Protein AF-A0A2V8RBG7-F1 (afdb_monomer_lite)

Secondary structure (DSSP, 8-state):
-GGGT--PPP-----HHHHHHHHHTTSSPPTTHHHHHHHHHHHHHHHHT-BTT-SSSB-

Sequence (59 aa):
MTQAGLPVPPGLIVTTEACNAFYANGKQFPEGMWEQVTEALHELEAKVGKGF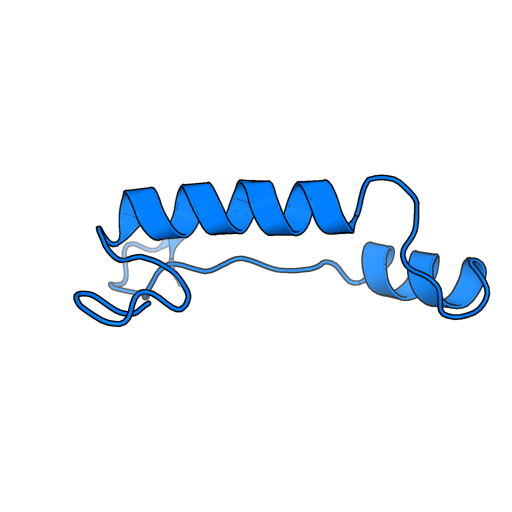GDAKNPL

Radius of gyration: 14.42 Å; chains: 1; bounding box: 25×31×35 Å

Foldseek 3Di:
DVVVVPPDQDDDDDDVVQVVVCVVVVNHGDPCRVVVVVVRQVVSCVVVVADDPDPVGHD

Structure (mmCIF, N/CA/C/O backbone):
data_AF-A0A2V8RBG7-F1
#
_entry.id   AF-A0A2V8RBG7-F1
#
loop_
_atom_site.group_PDB
_atom_site.id
_atom_site.type_symbol
_atom_site.label_atom_id
_atom_site.label_alt_id
_atom_site.label_comp_id
_atom_site.label_asym_id
_atom_site.label_entity_id
_atom_site.label_seq_id
_atom_site.pdbx_PDB_ins_code
_atom_site.Cartn_x
_atom_site.Cartn_y
_atom_site.Cartn_z
_atom_site.occupancy
_atom_site.B_iso_or_equiv
_atom_site.auth_seq_id
_atom_site.auth_comp_id
_atom_site.auth_asym_id
_atom_site.auth_atom_id
_atom_site.pdbx_PDB_model_num
ATOM 1 N N . MET A 1 1 ? 4.223 -13.767 12.378 1.00 83.00 1 MET A N 1
ATOM 2 C CA . MET A 1 1 ? 3.678 -12.975 13.504 1.00 83.00 1 MET A CA 1
ATOM 3 C C . MET A 1 1 ? 2.155 -12.947 13.457 1.00 83.00 1 MET A C 1
ATOM 5 O O . MET A 1 1 ? 1.554 -13.540 14.337 1.00 83.00 1 MET A O 1
ATOM 9 N N . THR A 1 2 ? 1.534 -12.404 12.406 1.00 87.12 2 THR A N 1
ATOM 10 C CA . THR A 1 2 ? 0.064 -12.383 12.240 1.00 87.12 2 THR A CA 1
ATOM 11 C C . THR A 1 2 ? -0.574 -13.780 12.262 1.00 87.12 2 THR A C 1
ATOM 13 O O . THR A 1 2 ? -1.516 -14.011 13.005 1.00 87.12 2 THR A O 1
ATOM 16 N N . GLN A 1 3 ? 0.003 -14.755 11.543 1.00 90.81 3 GLN A N 1
ATOM 17 C CA . GLN A 1 3 ? -0.489 -16.148 11.527 1.00 90.81 3 GLN A CA 1
ATOM 18 C C . GLN A 1 3 ? -0.372 -16.871 12.879 1.00 90.81 3 GLN A C 1
ATOM 20 O O . GLN A 1 3 ? -1.056 -17.856 13.117 1.00 90.81 3 GLN A O 1
ATOM 25 N N . ALA A 1 4 ? 0.490 -16.381 13.776 1.00 93.19 4 ALA A N 1
ATOM 26 C CA . ALA A 1 4 ? 0.651 -16.939 15.116 1.00 93.19 4 ALA A CA 1
ATOM 27 C C . ALA A 1 4 ? -0.372 -16.365 16.120 1.00 93.19 4 ALA A C 1
ATOM 29 O O . ALA A 1 4 ? -0.257 -16.623 17.313 1.00 93.19 4 ALA A O 1
ATOM 30 N N . GLY A 1 5 ? -1.335 -15.553 15.660 1.00 90.94 5 GLY A N 1
ATOM 31 C CA . GLY A 1 5 ? -2.375 -14.955 16.503 1.00 90.94 5 GLY A CA 1
ATOM 32 C C . GLY A 1 5 ? -1.903 -13.780 17.364 1.00 90.94 5 GLY A C 1
ATOM 33 O O . GLY A 1 5 ? -2.641 -13.324 18.232 1.00 90.94 5 GLY A O 1
ATOM 34 N N . LEU A 1 6 ? -0.685 -13.277 17.143 1.00 92.81 6 LEU A N 1
ATOM 35 C CA . LEU A 1 6 ? -0.210 -12.075 17.826 1.00 92.81 6 LEU A CA 1
ATOM 36 C C . LEU A 1 6 ? -1.005 -10.849 17.343 1.00 92.81 6 LEU A C 1
ATOM 38 O O . LEU A 1 6 ? -1.321 -10.777 16.151 1.00 92.81 6 LEU A O 1
ATOM 42 N N . PRO A 1 7 ? -1.286 -9.870 18.223 1.00 91.56 7 PRO A N 1
ATOM 43 C CA . PRO A 1 7 ? -2.049 -8.669 17.888 1.00 91.56 7 PRO A CA 1
ATOM 44 C C . PRO A 1 7 ? -1.198 -7.698 17.056 1.00 91.56 7 PRO A C 1
ATOM 46 O O . PRO A 1 7 ? -0.732 -6.667 17.535 1.00 91.56 7 PRO A O 1
ATOM 49 N N . VAL A 1 8 ? -0.950 -8.064 15.802 1.00 93.25 8 VAL A N 1
ATOM 50 C CA . VAL A 1 8 ? -0.211 -7.254 14.836 1.00 93.25 8 VAL A CA 1
ATOM 51 C C . VAL A 1 8 ? -1.213 -6.389 14.073 1.00 93.25 8 VAL A C 1
ATOM 53 O O . VAL A 1 8 ? -2.182 -6.940 13.543 1.00 93.25 8 VAL A O 1
ATOM 56 N N . PRO A 1 9 ? -0.998 -5.065 13.979 1.00 92.06 9 PRO A N 1
ATOM 57 C CA . PRO A 1 9 ? -1.810 -4.213 13.123 1.00 92.06 9 PRO A CA 1
ATOM 58 C C . PRO A 1 9 ? -1.847 -4.755 11.684 1.00 92.06 9 PRO A C 1
ATOM 60 O O . PRO A 1 9 ? -0.813 -5.203 11.177 1.00 92.06 9 PRO A O 1
ATOM 63 N N . PRO A 1 10 ? -3.015 -4.757 11.022 1.00 93.50 10 PRO A N 1
ATOM 64 C CA . PRO A 1 10 ? -3.111 -5.222 9.648 1.00 93.50 10 PRO A CA 1
ATOM 65 C C . PRO A 1 10 ? -2.320 -4.302 8.707 1.00 93.50 10 PRO A C 1
ATOM 67 O O . PRO A 1 10 ? -2.081 -3.132 9.000 1.00 93.50 10 PRO A O 1
ATOM 70 N N . GLY A 1 11 ? -1.917 -4.846 7.564 1.00 94.69 11 GLY A N 1
ATOM 71 C CA . GLY A 1 11 ? -1.191 -4.128 6.524 1.00 94.69 11 GLY A CA 1
ATOM 72 C C . GLY A 1 11 ? -1.165 -4.935 5.232 1.00 94.69 11 GLY A C 1
ATOM 73 O O . GLY A 1 11 ? -1.727 -6.031 5.166 1.00 94.69 11 GLY A O 1
ATOM 74 N N . LEU A 1 12 ? -0.490 -4.398 4.222 1.00 95.81 12 LEU A N 1
ATOM 75 C CA . LEU A 1 12 ? -0.279 -5.042 2.927 1.00 95.81 12 LEU A CA 1
ATOM 76 C C . LEU A 1 12 ? 1.219 -5.119 2.615 1.00 95.81 12 LEU A C 1
ATOM 78 O O . LEU A 1 12 ? 2.017 -4.359 3.164 1.00 95.81 12 LEU A O 1
ATOM 82 N N . ILE A 1 13 ? 1.604 -6.049 1.744 1.00 96.75 13 ILE A N 1
ATOM 83 C CA . ILE A 1 13 ? 2.993 -6.256 1.324 1.00 96.75 13 ILE A CA 1
ATOM 84 C C . ILE A 1 13 ? 3.037 -6.166 -0.197 1.00 96.75 13 ILE A C 1
ATOM 86 O O . ILE A 1 13 ? 2.382 -6.946 -0.881 1.00 96.75 13 ILE A O 1
ATOM 90 N N . VAL A 1 14 ? 3.842 -5.242 -0.721 1.00 97.19 14 VAL A N 1
ATOM 91 C CA . VAL A 1 14 ? 4.202 -5.215 -2.142 1.00 97.19 14 VAL A CA 1
ATOM 92 C C . VAL A 1 14 ? 5.390 -6.152 -2.335 1.00 97.19 14 VAL A C 1
ATOM 94 O O . VAL A 1 14 ? 6.401 -6.026 -1.642 1.00 97.19 14 VAL A O 1
ATOM 97 N N . THR A 1 15 ? 5.255 -7.127 -3.230 1.00 97.56 15 THR A N 1
ATOM 98 C CA . THR A 1 15 ? 6.250 -8.193 -3.374 1.00 97.56 15 THR A CA 1
ATOM 99 C C . THR A 1 15 ? 7.525 -7.712 -4.072 1.00 97.56 15 THR A C 1
ATOM 101 O O . THR A 1 15 ? 7.564 -6.66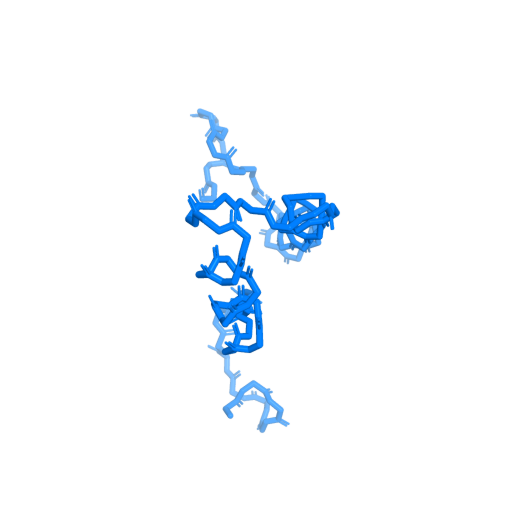0 -4.717 1.00 97.56 15 THR A O 1
ATOM 104 N N . THR A 1 16 ? 8.597 -8.501 -3.984 1.00 97.56 16 THR A N 1
ATOM 105 C CA . THR A 1 16 ? 9.840 -8.209 -4.710 1.00 97.56 16 THR A CA 1
ATOM 106 C C . THR A 1 16 ? 9.686 -8.373 -6.223 1.00 97.56 16 THR A C 1
ATOM 108 O O . THR A 1 16 ? 10.363 -7.682 -6.982 1.00 97.56 16 THR A O 1
ATOM 111 N N . GLU A 1 17 ? 8.770 -9.223 -6.689 1.00 97.56 17 GLU A N 1
ATOM 112 C CA . GLU A 1 17 ? 8.437 -9.360 -8.110 1.00 97.56 17 GLU A CA 1
ATOM 113 C C . GLU A 1 17 ? 7.827 -8.074 -8.668 1.00 97.56 17 GLU A C 1
ATOM 115 O O . GLU A 1 17 ? 8.193 -7.664 -9.768 1.00 97.56 17 GLU A O 1
ATOM 120 N N . ALA A 1 18 ? 6.971 -7.390 -7.899 1.00 96.69 18 ALA A N 1
ATOM 121 C CA . ALA A 1 18 ? 6.434 -6.089 -8.295 1.00 96.69 18 ALA A CA 1
ATOM 122 C C . ALA A 1 18 ? 7.550 -5.038 -8.453 1.00 96.69 18 ALA A C 1
ATOM 124 O O . ALA A 1 18 ? 7.529 -4.242 -9.393 1.00 96.69 18 ALA A O 1
ATOM 125 N N . CYS A 1 19 ? 8.571 -5.076 -7.589 1.00 97.06 19 CYS A N 1
ATOM 126 C CA . CYS A 1 19 ? 9.764 -4.236 -7.725 1.00 97.06 19 CYS A CA 1
ATOM 127 C C . CYS A 1 19 ? 10.549 -4.561 -9.008 1.00 97.06 19 CYS A C 1
ATOM 129 O O . CYS A 1 19 ? 10.880 -3.660 -9.781 1.00 97.06 19 CYS A O 1
ATOM 131 N N . ASN A 1 20 ? 10.796 -5.845 -9.285 1.00 98.06 20 ASN A N 1
ATOM 132 C CA . ASN A 1 20 ? 11.474 -6.267 -10.514 1.00 98.06 20 ASN A CA 1
ATOM 133 C C . ASN A 1 20 ? 10.698 -5.827 -11.766 1.00 98.06 20 ASN A C 1
ATOM 135 O O . ASN A 1 20 ? 11.295 -5.307 -12.709 1.00 98.06 20 ASN A O 1
ATOM 139 N N . ALA A 1 21 ? 9.371 -5.976 -11.753 1.00 97.38 21 ALA A N 1
ATOM 140 C CA . ALA A 1 21 ? 8.495 -5.556 -12.840 1.00 97.38 21 ALA A CA 1
ATOM 141 C C . ALA A 1 21 ? 8.526 -4.034 -13.059 1.00 97.38 21 ALA A C 1
ATOM 143 O O . ALA A 1 21 ? 8.593 -3.589 -14.202 1.00 97.38 21 ALA A O 1
ATOM 144 N N . PHE A 1 22 ? 8.571 -3.231 -11.991 1.00 98.06 22 PHE A N 1
ATOM 145 C CA . PHE A 1 22 ? 8.727 -1.776 -12.085 1.00 98.06 22 PHE A CA 1
ATOM 146 C C . PHE A 1 22 ? 10.021 -1.370 -12.806 1.00 98.06 22 PHE A C 1
ATOM 148 O O . PHE A 1 22 ? 10.006 -0.510 -13.689 1.00 98.06 22 PHE A O 1
ATOM 155 N N . TYR A 1 23 ? 11.150 -2.001 -12.471 1.00 98.25 23 TYR A N 1
ATOM 156 C CA . TYR A 1 23 ? 12.424 -1.724 -13.141 1.00 98.25 23 TYR A CA 1
ATOM 157 C C . TYR A 1 23 ? 12.442 -2.211 -14.592 1.00 98.25 23 TYR A C 1
ATOM 159 O O . TYR A 1 23 ? 12.921 -1.483 -15.463 1.00 98.25 23 TYR A O 1
ATOM 167 N N . ALA A 1 24 ? 11.891 -3.398 -14.864 1.00 97.62 24 ALA A N 1
ATOM 168 C CA . ALA A 1 24 ? 11.748 -3.921 -16.223 1.00 97.62 24 ALA A CA 1
ATOM 169 C C . ALA A 1 24 ? 10.851 -3.029 -17.099 1.00 97.62 24 ALA A C 1
ATOM 171 O O . ALA A 1 24 ? 11.113 -2.881 -18.289 1.00 97.62 24 ALA A O 1
ATOM 172 N N . ASN A 1 25 ? 9.855 -2.372 -16.499 1.00 97.50 25 ASN A N 1
ATOM 173 C CA . ASN A 1 25 ? 8.954 -1.431 -17.160 1.00 97.50 25 ASN A CA 1
ATOM 174 C C . ASN A 1 25 ? 9.498 0.015 -17.191 1.00 97.50 25 ASN A C 1
ATOM 176 O O . ASN A 1 25 ? 8.743 0.980 -17.252 1.00 97.50 25 ASN A O 1
ATOM 180 N N . GLY A 1 26 ? 10.819 0.204 -17.088 1.00 97.31 26 GLY A N 1
ATOM 181 C CA . GLY A 1 26 ? 11.430 1.532 -17.208 1.00 97.31 26 GLY A CA 1
ATOM 182 C C . GLY A 1 26 ? 11.132 2.473 -16.036 1.00 97.31 26 GLY A C 1
ATOM 183 O O . GLY 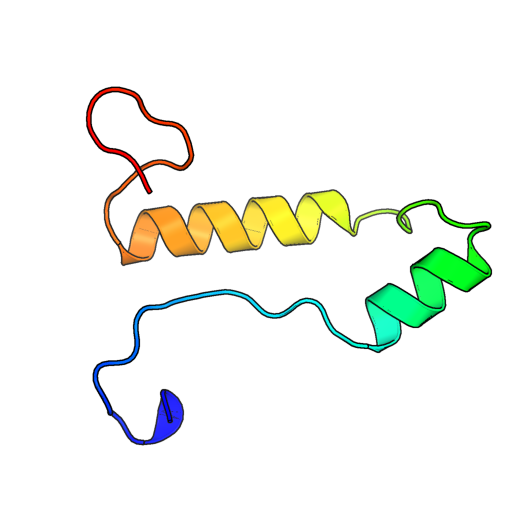A 1 26 ? 11.042 3.683 -16.234 1.00 97.31 26 GLY A O 1
ATOM 184 N N . LYS A 1 27 ? 11.008 1.931 -14.817 1.00 96.81 27 LYS A N 1
ATOM 185 C CA . LYS A 1 27 ? 10.610 2.660 -13.597 1.00 96.81 27 LYS A CA 1
ATOM 186 C C . LYS A 1 27 ? 9.190 3.221 -13.674 1.00 96.81 27 LYS A C 1
ATOM 188 O O . LYS A 1 27 ? 8.913 4.314 -13.180 1.00 96.81 27 LYS A O 1
ATOM 193 N N . GLN A 1 28 ? 8.298 2.460 -14.291 1.00 97.31 28 GLN A N 1
ATOM 194 C CA . GLN A 1 28 ? 6.866 2.721 -14.299 1.00 97.31 28 GLN A CA 1
ATOM 195 C C . GLN A 1 28 ? 6.149 1.543 -13.662 1.00 97.31 28 GLN A C 1
ATOM 197 O O . GLN A 1 28 ? 6.594 0.399 -13.774 1.00 97.31 28 GLN A O 1
ATOM 202 N N . PHE A 1 29 ? 5.041 1.806 -12.975 1.00 96.00 29 PHE A N 1
ATOM 203 C CA . PHE A 1 29 ? 4.254 0.716 -12.418 1.00 96.00 29 PHE A CA 1
ATOM 204 C C . PHE A 1 29 ? 3.740 -0.182 -13.545 1.00 96.00 29 PHE A C 1
ATOM 206 O O . PHE A 1 29 ? 3.298 0.337 -14.573 1.00 96.00 29 PHE A O 1
ATOM 213 N N . PRO A 1 30 ? 3.851 -1.514 -13.400 1.00 94.75 30 PRO A N 1
ATOM 214 C CA . PRO A 1 30 ? 3.237 -2.418 -14.354 1.00 94.75 30 PRO A CA 1
ATOM 215 C C . PRO A 1 30 ? 1.714 -2.259 -14.297 1.00 94.75 30 PRO A C 1
ATOM 217 O O . PRO A 1 30 ? 1.156 -1.835 -13.282 1.00 94.75 30 PRO A O 1
ATOM 220 N N . GLU A 1 31 ? 1.051 -2.590 -15.399 1.00 95.69 31 GLU A N 1
ATOM 221 C CA . GLU A 1 31 ? -0.406 -2.525 -15.510 1.00 95.69 31 GLU A CA 1
ATOM 222 C C . GLU A 1 31 ? -1.082 -3.305 -14.370 1.00 95.69 31 GLU A C 1
ATOM 224 O O . GLU A 1 31 ? -0.654 -4.409 -14.020 1.00 95.69 31 GLU A O 1
ATOM 229 N N . GLY A 1 32 ? -2.113 -2.722 -13.754 1.00 95.50 32 GLY A N 1
ATOM 230 C CA . GLY A 1 32 ? -2.855 -3.362 -12.666 1.00 95.50 32 GLY A CA 1
ATOM 231 C C . GLY A 1 32 ? -2.183 -3.291 -11.289 1.00 95.50 32 GLY A C 1
ATOM 232 O O . GLY A 1 32 ? -2.759 -3.767 -10.309 1.00 95.50 32 GLY A O 1
ATOM 233 N N . MET A 1 33 ? -0.956 -2.768 -11.174 1.00 95.94 33 MET A N 1
ATOM 234 C CA . MET A 1 33 ? -0.246 -2.728 -9.888 1.00 95.94 33 MET A CA 1
ATOM 235 C C . MET A 1 33 ? -0.860 -1.724 -8.920 1.00 95.94 33 MET A C 1
ATOM 237 O O . MET A 1 33 ? -0.986 -2.015 -7.731 1.00 95.94 33 MET A O 1
ATOM 241 N N . TRP A 1 34 ? -1.255 -0.554 -9.420 1.00 96.69 34 TRP A N 1
ATOM 242 C CA . TRP A 1 34 ? -1.860 0.467 -8.574 1.00 96.69 34 TRP A CA 1
ATOM 243 C C . TRP A 1 34 ? -3.253 0.042 -8.108 1.00 96.69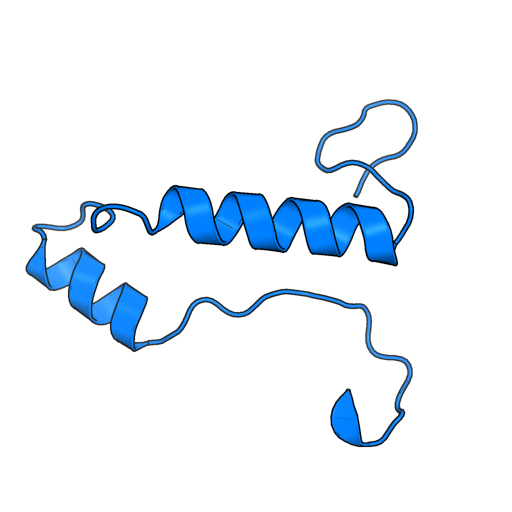 34 TRP A C 1
ATOM 245 O O . TRP A 1 34 ? -3.591 0.209 -6.939 1.00 96.69 34 TRP A O 1
ATOM 255 N N . GLU A 1 35 ? -4.013 -0.597 -8.992 1.00 97.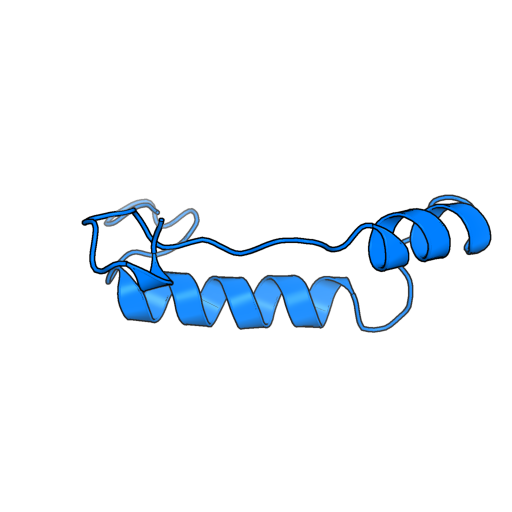88 35 GLU A N 1
ATOM 256 C CA . GLU A 1 35 ? -5.329 -1.161 -8.721 1.00 97.88 35 GLU A CA 1
ATOM 257 C C . GLU A 1 35 ? -5.255 -2.170 -7.566 1.00 97.88 35 GLU A C 1
ATOM 259 O O . GLU A 1 35 ? -5.960 -2.007 -6.571 1.00 97.88 35 GLU A O 1
ATOM 264 N N . GLN A 1 36 ? -4.307 -3.115 -7.613 1.00 97.88 36 GLN A N 1
ATOM 265 C CA . GLN A 1 36 ? -4.071 -4.073 -6.522 1.00 97.88 36 GLN A CA 1
ATOM 266 C C . GLN A 1 36 ? -3.736 -3.393 -5.186 1.00 97.88 36 GLN A C 1
ATOM 268 O O . GLN A 1 36 ? -4.204 -3.828 -4.132 1.00 97.88 36 GLN A O 1
ATOM 273 N N . VAL A 1 37 ? -2.935 -2.320 -5.203 1.00 97.75 37 VAL A N 1
ATOM 274 C CA . VAL A 1 37 ? -2.616 -1.554 -3.985 1.00 97.75 37 VAL A CA 1
ATOM 275 C C . VAL A 1 37 ? -3.871 -0.882 -3.431 1.00 97.75 37 VAL A C 1
ATOM 277 O O . VAL A 1 37 ? -4.105 -0.946 -2.224 1.00 97.75 37 VAL A O 1
ATOM 280 N N . THR A 1 38 ? -4.692 -0.270 -4.287 1.00 97.19 38 THR A N 1
ATOM 281 C CA . THR A 1 38 ? -5.935 0.388 -3.857 1.00 97.19 38 THR A CA 1
ATOM 282 C C . THR A 1 38 ? -6.982 -0.599 -3.341 1.00 97.19 38 THR A C 1
ATOM 284 O O . THR A 1 38 ? -7.623 -0.322 -2.331 1.00 97.19 38 THR A O 1
ATOM 287 N N . GLU A 1 39 ? -7.114 -1.778 -3.952 1.00 97.94 39 GLU A N 1
ATOM 288 C CA . GLU A 1 39 ? -8.004 -2.839 -3.466 1.00 97.94 39 GLU A CA 1
ATOM 289 C C . GLU A 1 39 ? -7.568 -3.340 -2.083 1.00 97.94 39 GLU A C 1
ATOM 291 O O . GLU A 1 39 ? -8.376 -3.387 -1.152 1.00 97.94 39 GLU A O 1
ATOM 296 N N . ALA A 1 40 ? -6.274 -3.620 -1.904 1.00 97.62 40 ALA A N 1
ATOM 297 C CA . ALA A 1 40 ? -5.726 -4.023 -0.611 1.00 97.62 40 ALA A CA 1
ATOM 298 C C . ALA A 1 40 ? -5.843 -2.914 0.454 1.00 97.62 40 ALA A C 1
ATOM 300 O O . ALA A 1 40 ? -6.014 -3.212 1.640 1.00 97.62 40 ALA A O 1
ATOM 301 N N . LEU A 1 41 ? -5.775 -1.640 0.052 1.00 97.69 41 LEU A N 1
ATOM 302 C CA . LEU A 1 41 ? -6.012 -0.505 0.942 1.00 97.69 41 LEU A CA 1
ATOM 303 C C . LEU A 1 41 ? -7.475 -0.450 1.400 1.00 97.69 41 LEU A C 1
ATOM 305 O O . LEU A 1 41 ? -7.712 -0.329 2.598 1.00 97.69 41 LEU A O 1
ATOM 309 N N . HIS A 1 42 ? -8.447 -0.627 0.501 1.00 96.69 42 HIS A N 1
ATOM 310 C CA . HIS A 1 42 ? -9.864 -0.697 0.883 1.00 96.69 42 HIS A CA 1
ATOM 311 C C . HIS A 1 42 ? -10.150 -1.876 1.829 1.00 96.69 42 HIS A C 1
ATOM 313 O O . HIS A 1 42 ? -10.908 -1.742 2.793 1.00 96.69 42 HIS A O 1
ATOM 319 N N . GLU A 1 43 ? -9.516 -3.033 1.617 1.00 96.94 43 GLU A N 1
ATOM 320 C CA . GLU A 1 43 ? -9.603 -4.143 2.573 1.00 96.94 43 GLU A CA 1
ATOM 321 C C . GLU A 1 43 ? -9.026 -3.780 3.948 1.00 96.94 43 GLU A C 1
ATOM 323 O O . GLU A 1 43 ? -9.527 -4.240 4.980 1.00 96.94 43 GLU A O 1
ATOM 328 N N . LEU A 1 44 ? -7.952 -2.987 3.977 1.00 96.25 44 LEU A N 1
ATOM 329 C CA . LEU A 1 44 ? -7.330 -2.526 5.212 1.00 96.25 44 LEU A CA 1
ATOM 330 C C . LEU A 1 44 ? -8.254 -1.564 5.962 1.00 96.25 44 LEU A C 1
ATOM 332 O O . LEU A 1 44 ? -8.490 -1.774 7.153 1.00 96.25 44 LEU A O 1
ATOM 336 N N . GLU A 1 45 ? -8.820 -0.579 5.264 1.00 96.69 45 GLU A N 1
ATOM 337 C CA . GLU A 1 45 ? -9.823 0.354 5.790 1.00 96.69 45 GLU A CA 1
ATOM 338 C C . GLU A 1 45 ? -11.020 -0.391 6.393 1.00 96.69 45 GLU A C 1
ATOM 340 O O . GLU A 1 45 ? -11.431 -0.100 7.519 1.00 96.69 45 GLU A O 1
ATOM 345 N N . ALA A 1 46 ? -11.525 -1.421 5.706 1.00 96.00 46 ALA A N 1
ATOM 346 C CA . ALA A 1 46 ? -12.621 -2.253 6.198 1.00 96.00 46 ALA A CA 1
ATOM 347 C C . ALA A 1 46 ? -12.259 -3.029 7.480 1.00 96.00 46 ALA A C 1
ATOM 349 O O . ALA A 1 46 ? -13.098 -3.179 8.369 1.00 96.00 46 ALA A O 1
ATOM 350 N N . LYS A 1 47 ? -11.012 -3.507 7.607 1.00 94.38 47 LYS A N 1
ATOM 351 C CA . LYS A 1 47 ? -10.534 -4.238 8.799 1.00 94.38 47 LYS A CA 1
ATOM 352 C C . LYS A 1 47 ? -10.340 -3.330 10.012 1.00 94.38 47 LYS A C 1
ATOM 354 O O . LYS A 1 47 ? -10.553 -3.775 11.138 1.00 94.38 47 LYS A O 1
ATOM 359 N N . VAL A 1 48 ? -9.901 -2.091 9.799 1.00 94.12 48 VAL A N 1
ATOM 360 C CA . VAL A 1 48 ? -9.576 -1.139 10.881 1.00 94.12 48 VAL A CA 1
ATOM 361 C C . VAL A 1 48 ? -10.703 -0.153 11.188 1.00 94.12 48 VAL A C 1
ATOM 363 O O . VAL A 1 48 ? -10.682 0.475 12.245 1.00 94.12 48 VAL A O 1
ATOM 366 N N . GLY A 1 49 ? -11.683 -0.017 10.290 1.00 95.31 49 GLY A N 1
ATOM 367 C CA . GLY A 1 49 ? -12.804 0.914 10.420 1.00 95.31 49 GLY A CA 1
ATOM 368 C C . GLY A 1 49 ? -12.393 2.386 10.313 1.00 95.31 49 GLY A C 1
ATOM 369 O O . GLY A 1 49 ? -13.024 3.236 10.943 1.00 95.31 49 GLY A O 1
ATOM 370 N N . LYS A 1 50 ? -11.321 2.689 9.573 1.00 95.50 50 LYS A N 1
ATOM 371 C CA . LYS A 1 50 ? -10.787 4.046 9.356 1.00 95.50 50 LYS A CA 1
ATOM 372 C C . LYS A 1 50 ? -10.499 4.273 7.876 1.00 95.50 50 LYS A C 1
ATOM 374 O O . LYS A 1 50 ? -10.261 3.296 7.175 1.00 95.50 50 LYS A O 1
ATOM 379 N N . GLY A 1 51 ? -10.511 5.529 7.431 1.00 95.19 51 GLY A N 1
ATOM 380 C CA . GLY A 1 51 ? -10.272 5.894 6.032 1.00 95.19 51 GLY A CA 1
ATOM 381 C C . GLY A 1 51 ? -8.884 6.491 5.814 1.00 95.19 51 GLY A C 1
ATOM 382 O O . GLY A 1 51 ? -8.465 7.390 6.548 1.00 95.19 51 GLY A O 1
ATOM 383 N N . PHE A 1 52 ? -8.173 6.025 4.793 1.00 95.50 52 PHE A N 1
ATOM 384 C CA . PHE A 1 52 ? -6.872 6.546 4.399 1.00 95.50 52 PHE A CA 1
ATOM 385 C C . PHE A 1 52 ? -7.015 7.985 3.902 1.00 95.50 52 PHE A C 1
ATOM 387 O O . PHE A 1 52 ? -7.676 8.266 2.903 1.00 95.50 52 PHE A O 1
ATOM 394 N N . GLY A 1 53 ? -6.415 8.921 4.639 1.00 94.81 53 GLY A N 1
ATOM 395 C CA . GLY A 1 53 ? -6.563 10.354 4.375 1.00 94.81 53 GLY A CA 1
ATOM 396 C C . GLY A 1 53 ? -7.910 10.963 4.797 1.00 94.81 53 GLY A C 1
ATOM 397 O O . GLY A 1 53 ? -8.163 12.125 4.475 1.00 94.81 53 GLY A O 1
ATOM 398 N N . ASP A 1 54 ? -8.768 10.240 5.528 1.00 95.75 54 ASP A N 1
ATOM 399 C CA . ASP A 1 54 ? -10.004 10.807 6.084 1.00 95.75 54 ASP A CA 1
ATOM 400 C C . ASP A 1 54 ? -9.683 11.826 7.193 1.00 95.75 54 ASP A C 1
ATOM 402 O O . ASP A 1 54 ? -9.086 11.505 8.219 1.00 95.75 54 ASP A O 1
ATOM 406 N N . ALA A 1 55 ? -10.127 13.072 7.013 1.00 95.88 55 ALA A N 1
ATOM 407 C CA . ALA A 1 55 ? -9.920 14.153 7.974 1.00 95.88 55 ALA A CA 1
ATOM 408 C C . ALA A 1 55 ? -10.656 13.951 9.314 1.00 95.88 55 ALA A C 1
ATOM 410 O O . ALA A 1 55 ? -10.277 14.560 10.317 1.00 95.88 55 ALA A O 1
ATOM 411 N N . LYS A 1 56 ? -11.727 13.149 9.342 1.00 96.06 56 LYS A N 1
ATOM 412 C CA . LYS A 1 56 ? -12.539 12.888 10.540 1.00 96.06 56 LYS A CA 1
ATOM 413 C C . LYS A 1 56 ? -12.132 11.599 11.253 1.00 96.06 56 LYS A C 1
ATOM 415 O O . LYS A 1 56 ? -12.217 11.555 1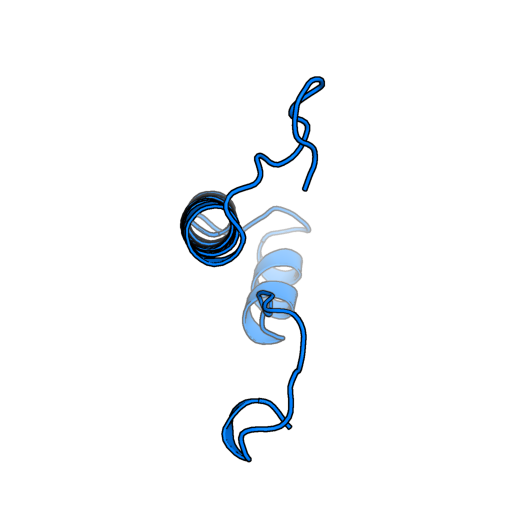2.478 1.00 96.06 56 LYS A O 1
ATOM 420 N N . ASN A 1 57 ? -11.713 10.571 10.514 1.00 92.94 57 ASN A N 1
ATOM 421 C CA . ASN A 1 57 ? -11.333 9.267 11.067 1.00 92.94 57 ASN A CA 1
ATOM 422 C C . ASN A 1 57 ? -10.145 8.636 10.302 1.00 92.94 57 ASN A C 1
ATOM 424 O O . ASN A 1 57 ? -10.342 7.691 9.531 1.00 92.94 57 ASN A O 1
ATOM 428 N N . PRO A 1 58 ? -8.919 9.157 10.506 1.00 93.00 58 PRO A N 1
ATOM 429 C CA . PRO A 1 58 ? -7.767 8.847 9.663 1.00 93.00 58 PRO A CA 1
ATOM 430 C C . PRO A 1 58 ? -7.182 7.453 9.916 1.00 93.00 58 PRO A C 1
ATOM 432 O O . PRO A 1 58 ? -6.935 7.069 11.069 1.00 93.00 58 PRO A O 1
ATOM 435 N N . LEU A 1 59 ? -6.904 6.745 8.820 1.00 88.88 59 LEU A N 1
ATOM 436 C CA . LEU A 1 59 ? -5.957 5.632 8.726 1.00 88.88 59 LEU A CA 1
ATOM 437 C C . LEU A 1 59 ? -4.564 6.141 8.342 1.00 88.88 59 LEU A C 1
ATOM 439 O O . LEU A 1 59 ? -4.476 6.929 7.371 1.00 88.88 59 LEU A O 1
#

pLDDT: mean 95.35, std 2.86, range [83.0, 98.25]